Protein AF-A0A316SJ99-F1 (afdb_monomer_lite)

pLDDT: mean 91.25, std 8.74, range [51.91, 98.25]

Secondary structure (DSSP, 8-state):
--HHHHHHHHHHHHHHHHHHHHHHHHHHHHHHHHHHHHHHHHHHHHHTTEEEE-STTS-SEEEE---S---TT-EEEEPPPHHHHHHHHHTTSS-B-SSGGGBPPEEEE----TT--EEEETTEEEETTEEPTT-SPP--

Foldseek 3Di:
DPPVVVVVVVVVVVVVVVVVVVVVVVVVVVVVVVVVVVVCVVCVCVVQQWDQDPDPLDDGDIDHDDPDDDDAFDKDWDADDDVVQCVCPVVVVFDAPDHPPRGGTGIDGHHDDPPWDWDQDQQAIDTNNRHDPPGHDDDD

Radius of gyration: 29.66 Å; chains: 1; bounding box: 78×30×86 Å

Structure (mmCIF, N/CA/C/O backbone):
data_AF-A0A316SJ99-F1
#
_entry.id   AF-A0A316SJ99-F1
#
loop_
_atom_site.group_PDB
_atom_site.id
_atom_site.type_symbol
_atom_site.label_atom_id
_atom_site.label_alt_id
_atom_site.label_comp_id
_atom_site.label_asym_id
_atom_site.label_entity_id
_atom_site.label_seq_id
_atom_site.pdbx_PDB_ins_code
_atom_site.Cartn_x
_atom_site.Cartn_y
_atom_site.Cartn_z
_atom_site.occupancy
_atom_site.B_iso_or_equiv
_atom_site.auth_seq_id
_atom_site.auth_comp_id
_atom_site.auth_asym_id
_atom_site.auth_atom_id
_atom_site.pdbx_PDB_model_num
ATOM 1 N N . MET A 1 1 ? 56.475 1.696 -59.614 1.00 51.91 1 MET A N 1
ATOM 2 C CA . MET A 1 1 ? 55.983 0.745 -58.587 1.00 51.91 1 MET A CA 1
ATOM 3 C C . MET A 1 1 ? 55.518 1.510 -57.341 1.00 51.91 1 MET A C 1
ATOM 5 O O . MET A 1 1 ? 56.339 1.787 -56.487 1.00 51.91 1 MET A O 1
ATOM 9 N N . ASN A 1 2 ? 54.244 1.928 -57.239 1.00 57.53 2 ASN A N 1
ATOM 10 C CA . ASN A 1 2 ? 53.703 2.510 -55.983 1.00 57.53 2 ASN A CA 1
ATOM 11 C C . ASN A 1 2 ? 52.158 2.433 -55.844 1.00 57.53 2 ASN A C 1
ATOM 13 O O . ASN A 1 2 ? 51.560 3.090 -54.996 1.00 57.53 2 ASN A O 1
ATOM 17 N N . SER A 1 3 ? 51.478 1.642 -56.688 1.00 58.84 3 SER A N 1
ATOM 18 C CA . SER A 1 3 ? 50.002 1.601 -56.723 1.00 58.84 3 SER A CA 1
ATOM 19 C C . SER A 1 3 ? 49.401 0.670 -55.649 1.00 58.84 3 SER A C 1
ATOM 21 O O . SER A 1 3 ? 48.382 0.984 -55.034 1.00 58.84 3 SER A O 1
ATOM 23 N N . GLY A 1 4 ? 50.079 -0.440 -55.326 1.00 62.94 4 GLY A N 1
ATOM 24 C CA . GLY A 1 4 ? 49.578 -1.444 -54.372 1.00 62.94 4 GLY A CA 1
ATOM 25 C C . GLY A 1 4 ? 49.541 -0.994 -52.902 1.00 62.94 4 GLY A C 1
ATOM 26 O O . GLY A 1 4 ? 48.657 -1.410 -52.152 1.00 62.94 4 GLY A O 1
ATOM 27 N N . GLY A 1 5 ? 50.453 -0.108 -52.481 1.00 67.25 5 GLY A N 1
ATOM 28 C CA . GLY A 1 5 ? 50.499 0.412 -51.106 1.00 67.25 5 GLY A CA 1
ATOM 29 C C . GLY A 1 5 ? 49.328 1.348 -50.786 1.00 67.25 5 GLY A C 1
ATOM 30 O O . GLY A 1 5 ? 48.710 1.251 -49.723 1.00 67.25 5 GLY A O 1
ATOM 31 N N . ASN A 1 6 ? 48.953 2.195 -51.748 1.00 70.38 6 ASN A N 1
ATOM 32 C CA . ASN A 1 6 ? 47.865 3.164 -51.603 1.00 70.38 6 ASN A CA 1
ATOM 33 C C . ASN A 1 6 ? 46.487 2.470 -51.508 1.00 70.38 6 ASN A C 1
ATOM 35 O O . ASN A 1 6 ? 45.618 2.876 -50.734 1.00 70.38 6 ASN A O 1
ATOM 39 N N . MET A 1 7 ? 46.309 1.354 -52.225 1.00 71.94 7 MET A N 1
ATOM 40 C CA . MET A 1 7 ? 45.088 0.541 -52.172 1.00 71.94 7 MET A CA 1
ATOM 41 C C . MET A 1 7 ? 44.898 -0.154 -50.808 1.00 71.94 7 MET A C 1
ATOM 43 O O . MET A 1 7 ? 43.799 -0.117 -50.249 1.00 71.94 7 MET A O 1
ATOM 47 N N . LYS A 1 8 ? 45.964 -0.706 -50.204 1.00 77.94 8 LYS A N 1
ATOM 48 C CA . LYS A 1 8 ? 45.901 -1.332 -48.864 1.00 77.94 8 LYS A CA 1
ATOM 49 C C . LYS A 1 8 ? 45.552 -0.335 -47.751 1.00 77.94 8 LYS A C 1
ATOM 51 O O . LYS A 1 8 ? 44.727 -0.648 -46.892 1.00 77.94 8 LYS A O 1
ATOM 56 N N . LEU A 1 9 ? 46.119 0.874 -47.782 1.00 76.69 9 LEU A N 1
ATOM 57 C CA . LEU A 1 9 ? 45.819 1.945 -46.818 1.00 76.69 9 LEU A CA 1
ATOM 58 C C . LEU A 1 9 ? 44.353 2.403 -46.887 1.00 76.69 9 LEU A C 1
ATOM 60 O O . LEU A 1 9 ? 43.714 2.581 -45.846 1.00 76.69 9 LEU A O 1
ATOM 64 N N . LYS A 1 10 ? 43.792 2.541 -48.097 1.00 78.19 10 LYS A N 1
ATOM 65 C CA . LYS A 1 10 ? 42.367 2.867 -48.294 1.00 78.19 10 LYS A CA 1
ATOM 66 C C . LYS A 1 10 ? 41.452 1.771 -47.738 1.00 78.19 10 LYS A C 1
ATOM 68 O O . LYS A 1 10 ? 40.516 2.080 -46.998 1.00 78.19 10 LYS A O 1
ATOM 73 N N . HIS A 1 11 ? 41.754 0.499 -48.012 1.00 78.00 11 HIS A N 1
ATOM 74 C CA . HIS A 1 11 ? 40.996 -0.627 -47.457 1.00 78.00 11 HIS A CA 1
ATOM 75 C C . HIS A 1 11 ? 41.066 -0.682 -45.925 1.00 78.00 11 HIS A C 1
ATOM 77 O O . HIS A 1 11 ? 40.024 -0.806 -45.278 1.00 78.00 11 HIS A O 1
ATOM 83 N N . TYR A 1 12 ? 42.252 -0.506 -45.336 1.00 81.00 12 TYR A N 1
ATOM 84 C CA . TYR A 1 12 ? 42.428 -0.478 -43.882 1.00 81.00 12 TYR A CA 1
ATOM 85 C C . TYR A 1 12 ? 41.600 0.632 -43.214 1.00 81.00 12 TYR A C 1
ATOM 87 O O . TYR A 1 12 ? 40.842 0.358 -42.280 1.00 81.00 12 TYR A O 1
ATOM 95 N N . ARG A 1 13 ? 41.659 1.866 -43.741 1.00 80.44 13 ARG A N 1
ATOM 96 C CA . ARG A 1 13 ? 40.856 3.002 -43.247 1.00 80.44 13 ARG A CA 1
ATOM 97 C C . ARG A 1 13 ? 39.351 2.738 -43.367 1.00 80.44 13 ARG A C 1
ATOM 99 O O . ARG A 1 13 ? 38.614 2.993 -42.416 1.00 80.44 13 ARG A O 1
ATOM 106 N N . SER A 1 14 ? 38.896 2.155 -44.480 1.00 81.38 14 SER A N 1
ATOM 107 C CA . SER A 1 14 ? 37.479 1.807 -44.678 1.00 81.38 14 SER A CA 1
ATOM 108 C C . SER A 1 14 ? 36.977 0.762 -43.669 1.00 81.38 14 SER A C 1
ATOM 110 O O . SER A 1 14 ? 35.871 0.887 -43.140 1.00 81.38 14 SER A O 1
ATOM 112 N N . ASN A 1 15 ? 37.806 -0.232 -43.333 1.00 79.94 15 ASN A N 1
ATOM 113 C CA . ASN A 1 15 ? 37.470 -1.271 -42.361 1.00 79.94 15 ASN A CA 1
ATOM 114 C C . ASN A 1 15 ? 37.445 -0.722 -40.930 1.00 79.94 15 ASN A C 1
ATOM 116 O O . ASN A 1 15 ? 36.549 -1.071 -40.160 1.00 79.94 15 ASN A O 1
ATOM 120 N N . GLN A 1 16 ? 38.367 0.182 -40.579 1.00 81.06 16 GLN A N 1
ATOM 121 C CA . GLN A 1 16 ? 38.323 0.880 -39.293 1.00 81.06 16 GLN A CA 1
ATOM 122 C C . GLN A 1 16 ? 37.071 1.752 -39.159 1.00 81.06 16 GLN A C 1
ATOM 124 O O . GLN A 1 16 ? 36.389 1.684 -38.137 1.00 81.06 16 GLN A O 1
ATOM 129 N N . GLN A 1 17 ? 36.706 2.497 -40.206 1.00 84.00 17 GLN A N 1
ATOM 130 C CA . GLN A 1 17 ? 35.498 3.322 -40.210 1.00 84.00 17 GLN A CA 1
ATOM 131 C C . GLN A 1 17 ? 34.220 2.470 -40.114 1.00 84.00 17 GLN A C 1
ATOM 133 O O . GLN A 1 17 ? 33.319 2.809 -39.347 1.00 84.00 17 GLN A O 1
ATOM 138 N N . LYS A 1 18 ? 34.152 1.326 -40.815 1.00 80.19 18 LYS A N 1
ATOM 139 C CA . LYS A 1 18 ? 33.057 0.342 -40.684 1.00 80.19 18 LYS A CA 1
ATOM 140 C C . LYS A 1 18 ? 32.973 -0.233 -39.268 1.00 80.19 18 LYS A C 1
ATOM 142 O O . LYS A 1 18 ? 31.888 -0.264 -38.693 1.00 80.19 18 LYS A O 1
ATOM 147 N N . ARG A 1 19 ? 34.105 -0.636 -38.676 1.00 84.19 19 ARG A N 1
ATOM 148 C CA . ARG A 1 19 ? 34.166 -1.157 -37.299 1.00 84.19 19 ARG A CA 1
ATOM 149 C C . ARG A 1 19 ? 33.729 -0.101 -36.284 1.00 84.19 19 ARG A C 1
ATOM 151 O O . ARG A 1 19 ? 32.996 -0.433 -35.357 1.00 84.19 19 ARG A O 1
ATOM 158 N N . GLN A 1 20 ? 34.120 1.159 -36.479 1.00 87.62 20 GLN A N 1
ATOM 159 C CA . GLN A 1 20 ? 33.701 2.271 -35.629 1.00 87.62 20 GLN A CA 1
ATOM 160 C C . GLN A 1 20 ? 32.198 2.549 -35.763 1.00 87.62 20 GLN A C 1
ATOM 162 O O . GLN A 1 20 ? 31.515 2.601 -34.746 1.00 87.62 20 GLN A O 1
ATOM 167 N N . ARG A 1 21 ? 31.658 2.618 -36.991 1.00 87.06 21 ARG A N 1
ATOM 168 C CA . ARG A 1 21 ? 30.210 2.758 -37.248 1.00 87.06 21 ARG A CA 1
ATOM 169 C C . ARG A 1 21 ? 29.391 1.607 -36.657 1.00 87.06 21 ARG A C 1
ATOM 171 O O . ARG A 1 21 ? 28.317 1.827 -36.113 1.00 87.06 21 ARG A O 1
ATOM 178 N N . HIS A 1 22 ? 29.895 0.376 -36.730 1.00 89.31 22 HIS A N 1
ATOM 179 C CA . HIS A 1 22 ? 29.225 -0.784 -36.141 1.00 89.31 22 HIS A CA 1
ATOM 180 C C . HIS A 1 22 ? 29.226 -0.724 -34.606 1.00 89.31 22 HIS A C 1
ATOM 182 O O . HIS A 1 22 ? 28.219 -1.034 -33.971 1.00 89.31 22 HIS A O 1
ATOM 188 N N . LYS A 1 23 ? 30.340 -0.298 -33.991 1.00 88.44 23 LYS A N 1
ATOM 189 C CA . LYS A 1 23 ? 30.419 -0.077 -32.539 1.00 88.44 23 LYS A CA 1
ATOM 190 C C . LYS A 1 23 ? 29.455 1.020 -32.085 1.00 88.44 23 LYS A C 1
ATOM 192 O O . LYS A 1 23 ? 28.719 0.795 -31.129 1.00 88.44 23 LYS A O 1
ATOM 197 N N . THR A 1 24 ? 29.418 2.160 -32.777 1.00 91.69 24 THR A N 1
ATOM 198 C CA . THR A 1 24 ? 28.503 3.261 -32.439 1.00 91.69 24 THR A CA 1
ATOM 199 C C . THR A 1 24 ? 27.044 2.860 -32.634 1.00 91.69 24 THR A C 1
ATOM 201 O O . THR A 1 24 ? 26.240 3.090 -31.740 1.00 91.69 24 THR A O 1
ATOM 204 N N . ALA A 1 25 ? 26.694 2.172 -33.726 1.00 92.56 25 ALA A N 1
ATOM 205 C CA . ALA A 1 25 ? 25.338 1.664 -33.941 1.00 92.56 25 ALA A CA 1
ATOM 206 C C . ALA A 1 25 ? 24.915 0.645 -32.868 1.00 92.56 25 ALA A C 1
ATOM 208 O O . ALA A 1 25 ? 23.782 0.685 -32.396 1.00 92.56 25 ALA A O 1
ATOM 209 N N . LYS A 1 26 ? 25.821 -0.251 -32.447 1.00 94.12 26 LYS A N 1
ATOM 210 C CA . LYS A 1 26 ? 25.557 -1.192 -31.347 1.00 94.12 26 LYS A CA 1
ATOM 211 C C . LYS A 1 26 ? 25.309 -0.451 -30.031 1.00 94.12 26 LYS A C 1
ATOM 213 O O . LYS A 1 26 ? 24.368 -0.794 -29.326 1.00 94.12 26 LYS A O 1
ATOM 218 N N . LEU A 1 27 ? 26.110 0.570 -29.725 1.00 94.81 27 LEU A N 1
ATOM 219 C CA . LEU A 1 27 ? 25.933 1.391 -28.527 1.00 94.81 27 LEU A CA 1
ATOM 220 C C . LEU A 1 27 ? 24.602 2.156 -28.552 1.00 94.81 27 LEU A C 1
ATOM 222 O O . LEU A 1 27 ? 23.853 2.086 -27.586 1.00 94.81 27 LEU A O 1
ATOM 226 N N . LEU A 1 28 ? 24.271 2.818 -29.665 1.00 96.25 28 LEU A N 1
ATOM 227 C CA . LEU A 1 28 ? 23.000 3.533 -29.830 1.00 96.25 28 LEU A CA 1
ATOM 228 C C . LEU A 1 28 ? 21.797 2.600 -29.664 1.00 96.25 28 LEU A C 1
ATOM 230 O O . LEU A 1 28 ? 20.836 2.961 -28.993 1.00 96.25 28 LEU A O 1
ATOM 234 N N . LYS A 1 29 ? 21.872 1.376 -30.202 1.00 96.25 29 LYS A N 1
ATOM 235 C CA . LYS A 1 29 ? 20.839 0.354 -29.987 1.00 96.25 29 LYS A CA 1
ATOM 236 C C . LYS A 1 29 ? 20.691 -0.005 -28.509 1.00 96.25 29 LYS A C 1
ATOM 238 O O . LYS A 1 29 ? 19.574 -0.010 -28.005 1.00 96.25 29 LYS A O 1
ATOM 243 N N . LEU A 1 30 ? 21.792 -0.258 -27.800 1.00 96.88 30 LEU A N 1
ATOM 244 C CA . LEU A 1 30 ? 21.747 -0.572 -26.367 1.00 96.88 30 LEU A CA 1
ATOM 245 C C . LEU A 1 30 ? 21.150 0.576 -25.543 1.00 96.88 30 LEU A C 1
ATOM 247 O O . LEU A 1 30 ? 20.306 0.325 -24.688 1.00 96.88 30 LEU A O 1
ATOM 251 N N . LEU A 1 31 ? 21.524 1.822 -25.846 1.00 97.25 31 LEU A N 1
ATOM 252 C CA . LEU A 1 31 ? 20.951 3.006 -25.203 1.00 97.25 31 LEU A CA 1
ATOM 253 C C . LEU A 1 31 ? 19.456 3.154 -25.510 1.00 97.25 31 LEU A C 1
ATOM 255 O O . LEU A 1 31 ? 18.669 3.425 -24.612 1.00 97.25 31 LEU A O 1
ATOM 259 N N . SER A 1 32 ? 19.033 2.920 -26.755 1.00 96.50 32 SER A N 1
ATOM 260 C CA . SER A 1 32 ? 17.608 2.975 -27.101 1.00 96.50 32 SER A CA 1
ATOM 261 C C . SER A 1 32 ? 16.786 1.911 -26.363 1.00 96.50 32 SER A C 1
ATOM 263 O O . SER A 1 32 ? 15.688 2.201 -25.896 1.00 96.50 32 SER A O 1
ATOM 265 N N . ILE A 1 33 ? 17.338 0.705 -26.183 1.00 97.19 33 ILE A N 1
ATOM 266 C CA . ILE A 1 33 ? 16.686 -0.380 -25.439 1.00 97.19 33 ILE A CA 1
ATOM 267 C C . ILE A 1 33 ? 16.595 -0.039 -23.949 1.00 97.19 33 ILE A C 1
ATOM 269 O O . ILE A 1 33 ? 15.552 -0.273 -23.341 1.00 97.19 33 ILE A O 1
ATOM 273 N N . SER A 1 34 ? 17.651 0.522 -23.349 1.00 96.81 34 SER A N 1
ATOM 274 C CA . SER A 1 34 ? 17.620 0.882 -21.927 1.00 96.81 34 SER A CA 1
ATOM 275 C C . SER A 1 34 ? 16.608 1.992 -21.648 1.00 96.81 34 SER A C 1
ATOM 277 O O . SER A 1 34 ? 15.827 1.872 -20.707 1.00 96.81 34 SER A O 1
ATOM 279 N N . VAL A 1 35 ? 16.559 3.022 -22.498 1.00 96.75 35 VAL A N 1
ATOM 280 C CA . VAL A 1 35 ? 15.573 4.106 -22.397 1.00 96.75 35 VAL A CA 1
ATOM 281 C C . VAL A 1 35 ? 14.153 3.560 -22.534 1.00 96.75 35 VAL A C 1
ATOM 283 O O . VAL A 1 35 ? 13.298 3.880 -21.709 1.00 96.75 35 VAL A O 1
ATOM 286 N N . LEU A 1 36 ? 13.909 2.689 -23.520 1.00 96.50 36 LEU A N 1
ATOM 287 C CA . LEU A 1 36 ? 12.601 2.061 -23.703 1.00 96.50 36 LEU A CA 1
ATOM 288 C C . LEU A 1 36 ? 12.202 1.213 -22.486 1.00 96.50 36 LEU A C 1
ATOM 290 O O . LEU A 1 36 ? 11.065 1.293 -22.035 1.00 96.50 36 LEU A O 1
ATOM 294 N N . SER A 1 37 ? 13.136 0.444 -21.923 1.00 96.06 37 SER A N 1
ATOM 295 C CA . SER A 1 37 ? 12.896 -0.377 -20.732 1.00 96.06 37 SER A CA 1
ATOM 296 C C . SER A 1 37 ? 12.506 0.469 -19.516 1.00 96.06 37 SER A C 1
ATOM 298 O O . SER A 1 37 ? 11.506 0.181 -18.862 1.00 96.06 37 SER A O 1
ATOM 300 N N . ILE A 1 38 ? 13.240 1.556 -19.252 1.00 95.88 38 ILE A N 1
ATOM 301 C CA . ILE A 1 38 ? 12.938 2.480 -18.149 1.00 95.88 38 ILE A CA 1
ATOM 302 C C . ILE A 1 38 ? 11.550 3.097 -18.337 1.00 95.88 38 ILE A C 1
ATOM 304 O O . ILE A 1 38 ? 10.763 3.125 -17.397 1.00 95.88 38 ILE A O 1
ATOM 308 N N . TYR A 1 39 ? 11.232 3.548 -19.552 1.00 95.56 39 TYR A N 1
ATOM 309 C CA . TYR A 1 39 ? 9.932 4.134 -19.874 1.00 95.56 39 TYR A CA 1
ATOM 310 C C . TYR A 1 39 ? 8.774 3.147 -19.665 1.00 95.56 39 TYR A C 1
ATOM 312 O O . TYR A 1 39 ? 7.752 3.491 -19.074 1.00 95.56 39 TYR A O 1
ATOM 320 N N . VAL A 1 40 ? 8.943 1.895 -20.099 1.00 94.75 40 VAL A N 1
ATOM 321 C CA . VAL A 1 40 ? 7.951 0.839 -19.862 1.00 94.75 40 VAL A CA 1
ATOM 322 C C . VAL A 1 40 ? 7.804 0.574 -18.365 1.00 94.75 40 VAL A C 1
ATOM 324 O O . VAL A 1 40 ? 6.682 0.519 -17.870 1.00 94.75 40 VAL A O 1
ATOM 327 N N . PHE A 1 41 ? 8.905 0.462 -17.621 1.00 91.75 41 PHE A N 1
ATOM 328 C CA . PHE A 1 41 ? 8.864 0.169 -16.188 1.00 91.75 41 PHE A CA 1
ATOM 329 C C . PHE A 1 41 ? 8.187 1.278 -15.366 1.00 91.75 41 PHE A C 1
ATOM 331 O O . PHE A 1 41 ? 7.514 0.980 -14.382 1.00 91.75 41 PHE A O 1
ATOM 338 N N . THR A 1 42 ? 8.316 2.545 -15.771 1.00 90.38 42 THR A N 1
ATOM 339 C CA . THR A 1 42 ? 7.671 3.672 -15.077 1.00 90.38 42 THR A CA 1
ATOM 340 C C . THR A 1 42 ? 6.200 3.848 -15.451 1.00 90.38 42 THR A C 1
ATOM 342 O O . THR A 1 42 ? 5.395 4.190 -14.586 1.00 90.38 42 THR A O 1
ATOM 345 N N . LEU A 1 43 ? 5.813 3.602 -16.707 1.00 93.50 43 LEU A N 1
ATOM 346 C CA . LEU A 1 43 ? 4.435 3.828 -17.158 1.00 93.50 43 LEU A CA 1
ATOM 347 C C . LEU A 1 43 ? 3.508 2.632 -16.989 1.00 93.50 43 LEU A C 1
ATOM 349 O O . LEU A 1 43 ? 2.330 2.818 -16.678 1.00 93.50 43 LEU A O 1
ATOM 353 N N . LEU A 1 44 ? 4.013 1.416 -17.190 1.00 94.88 44 LEU A N 1
ATOM 354 C CA . LEU A 1 44 ? 3.201 0.203 -17.157 1.00 94.88 44 LEU A CA 1
ATOM 355 C C . LEU A 1 44 ? 2.397 0.063 -15.851 1.00 94.88 44 LEU A C 1
ATOM 357 O O . LEU A 1 44 ? 1.204 -0.237 -15.946 1.00 94.88 44 LEU A O 1
ATOM 361 N N . PRO A 1 45 ? 2.957 0.332 -14.649 1.00 93.88 45 PRO A N 1
ATOM 362 C CA . PRO A 1 45 ? 2.182 0.259 -13.416 1.00 93.88 45 PRO A CA 1
ATOM 363 C C . PRO A 1 45 ? 1.011 1.241 -13.393 1.00 93.88 45 PRO A C 1
ATOM 365 O O . PRO A 1 45 ? -0.088 0.877 -12.990 1.00 93.88 45 PRO A O 1
ATOM 368 N N . SER A 1 46 ? 1.211 2.464 -13.881 1.00 90.62 46 SER A N 1
ATOM 369 C CA . SER A 1 46 ? 0.156 3.476 -13.939 1.00 90.62 46 SER A CA 1
ATOM 370 C C . SER A 1 46 ? -0.971 3.059 -14.885 1.00 90.62 46 SER A C 1
ATOM 372 O O . SER A 1 46 ? -2.128 3.061 -14.475 1.00 90.62 46 SER A O 1
ATOM 374 N N . VAL A 1 47 ? -0.646 2.622 -16.11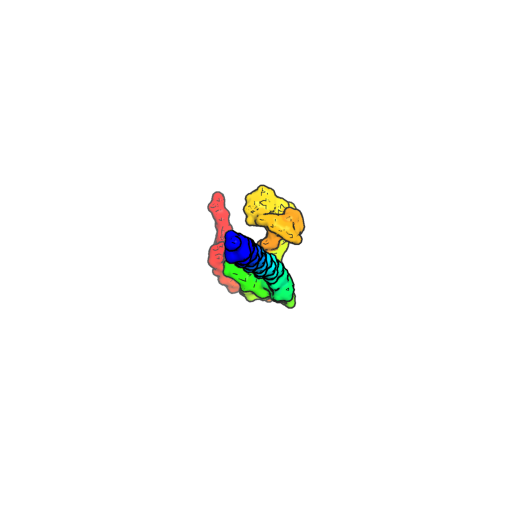0 1.00 94.94 47 VAL A N 1
ATOM 375 C CA . VAL A 1 47 ? -1.647 2.205 -17.115 1.00 94.94 47 VAL A CA 1
ATOM 376 C C . VAL A 1 47 ? -2.411 0.956 -16.675 1.00 94.94 47 VAL A C 1
ATOM 378 O O . VAL A 1 47 ? -3.617 0.848 -16.879 1.00 94.94 47 VAL A O 1
ATOM 381 N N . LEU A 1 48 ? -1.725 0.009 -16.036 1.00 95.56 48 LEU A N 1
ATOM 382 C CA . LEU A 1 48 ? -2.336 -1.224 -15.551 1.00 95.56 48 LEU A CA 1
ATOM 383 C C . LEU A 1 48 ? -2.938 -1.091 -14.148 1.00 95.56 48 LEU A C 1
ATOM 385 O O . LEU A 1 48 ? -3.378 -2.100 -13.596 1.00 95.56 48 LEU A O 1
ATOM 389 N N . ASN A 1 49 ? -2.996 0.105 -13.557 1.00 95.50 49 ASN A N 1
ATOM 390 C CA . ASN A 1 49 ? -3.454 0.315 -12.181 1.00 95.50 49 ASN A CA 1
ATOM 391 C C . ASN A 1 49 ? -2.746 -0.599 -11.163 1.00 95.50 49 ASN A C 1
ATOM 393 O O . ASN A 1 49 ? -3.364 -1.096 -10.226 1.00 95.50 49 ASN A O 1
ATOM 397 N N . LEU A 1 50 ? -1.451 -0.837 -11.338 1.00 96.12 50 LEU A N 1
ATOM 398 C CA . LEU A 1 50 ? -0.635 -1.610 -10.413 1.00 96.12 50 LEU A CA 1
ATOM 399 C C . LEU A 1 50 ? -0.035 -0.713 -9.327 1.00 96.12 50 LEU A C 1
ATOM 401 O O . LEU A 1 50 ? 0.265 0.459 -9.552 1.00 96.12 50 LEU A O 1
ATOM 405 N N . TRP A 1 51 ? 0.161 -1.291 -8.149 1.00 94.44 51 TRP A N 1
ATOM 406 C CA . TRP A 1 51 ? 0.894 -0.709 -7.036 1.00 94.44 51 TRP A CA 1
ATOM 407 C C . TRP A 1 51 ? 2.039 -1.639 -6.649 1.00 94.44 51 TRP A C 1
ATOM 409 O O . TRP A 1 51 ? 1.812 -2.805 -6.328 1.00 94.44 51 TRP A O 1
ATOM 419 N N . ILE A 1 52 ? 3.268 -1.134 -6.675 1.00 94.38 52 ILE A N 1
ATOM 420 C CA . ILE A 1 52 ? 4.448 -1.895 -6.263 1.00 94.38 52 ILE A CA 1
ATOM 421 C C . ILE A 1 52 ? 4.745 -1.515 -4.816 1.00 94.38 52 ILE A C 1
ATOM 423 O O . ILE A 1 52 ? 5.195 -0.402 -4.546 1.00 94.38 52 ILE A O 1
ATOM 427 N N . ASN A 1 53 ? 4.484 -2.425 -3.878 1.00 94.81 53 ASN A N 1
ATOM 428 C CA . ASN A 1 53 ? 4.799 -2.183 -2.478 1.00 94.81 53 ASN A CA 1
ATOM 429 C C . ASN A 1 53 ? 6.225 -2.646 -2.157 1.00 94.81 53 ASN A C 1
ATOM 431 O O . ASN A 1 53 ? 6.540 -3.836 -2.209 1.00 94.81 53 ASN A O 1
ATOM 435 N N . ILE A 1 54 ? 7.053 -1.679 -1.767 1.00 93.19 54 ILE A N 1
ATOM 436 C CA . ILE A 1 54 ? 8.432 -1.866 -1.296 1.00 93.19 54 ILE A CA 1
ATOM 437 C C . ILE A 1 54 ? 8.611 -1.449 0.173 1.00 93.19 54 ILE A C 1
ATOM 439 O O . ILE A 1 54 ? 9.734 -1.316 0.650 1.00 93.19 54 ILE A O 1
ATOM 443 N N . SER A 1 55 ? 7.512 -1.221 0.897 1.00 91.06 55 SER A N 1
ATOM 444 C CA . SER A 1 55 ? 7.517 -0.901 2.329 1.00 91.06 55 SER A CA 1
ATOM 445 C C . SER A 1 55 ? 7.061 -2.103 3.156 1.00 91.06 55 SER A C 1
ATOM 447 O O . SER A 1 55 ? 6.295 -2.931 2.669 1.00 91.06 55 SER A O 1
ATOM 449 N N . SER A 1 56 ? 7.443 -2.173 4.430 1.00 90.62 56 SER A N 1
ATOM 450 C CA . SER A 1 56 ? 6.994 -3.228 5.352 1.00 90.62 56 SER A CA 1
ATOM 451 C C . SER A 1 56 ? 5.577 -3.009 5.917 1.00 90.62 56 SER A C 1
ATOM 453 O O . SER A 1 56 ? 5.161 -3.721 6.829 1.00 90.62 56 SER A O 1
ATOM 455 N N . SER A 1 57 ? 4.819 -2.028 5.407 1.00 90.69 57 SER A N 1
ATOM 456 C CA . SER A 1 57 ? 3.469 -1.704 5.907 1.00 90.69 57 SER A CA 1
ATOM 457 C C . SER A 1 57 ? 2.402 -2.743 5.526 1.00 90.69 57 SER A C 1
ATOM 459 O O . SER A 1 57 ? 1.463 -2.979 6.288 1.00 90.69 57 SER A O 1
ATOM 461 N N . ILE A 1 58 ? 2.587 -3.397 4.378 1.00 95.62 58 ILE A N 1
ATOM 462 C CA . ILE A 1 58 ? 1.862 -4.574 3.873 1.00 95.62 58 ILE A CA 1
ATOM 463 C C . ILE A 1 58 ? 2.897 -5.520 3.230 1.00 95.62 58 ILE A C 1
ATOM 465 O O . ILE A 1 58 ? 4.057 -5.119 3.098 1.00 95.62 58 ILE A O 1
ATOM 469 N N . PRO A 1 59 ? 2.552 -6.765 2.846 1.00 96.44 59 PRO A N 1
ATOM 470 C CA . PRO A 1 59 ? 3.517 -7.660 2.209 1.00 96.44 59 PRO A CA 1
ATOM 471 C C . PRO A 1 59 ? 4.192 -7.043 0.971 1.00 96.44 59 PRO A C 1
ATOM 473 O O . PRO A 1 59 ? 3.611 -6.235 0.245 1.00 96.44 59 PRO A O 1
ATOM 476 N N . TYR A 1 60 ? 5.448 -7.406 0.730 1.00 97.19 60 TYR A N 1
ATOM 477 C CA . TYR A 1 60 ? 6.157 -6.995 -0.482 1.00 97.19 60 TYR A CA 1
ATOM 478 C C . TYR A 1 60 ? 5.510 -7.633 -1.712 1.00 97.19 60 TYR A C 1
ATOM 480 O O . TYR A 1 60 ? 5.218 -8.829 -1.703 1.00 97.19 60 TYR A O 1
ATOM 488 N N . GLY A 1 61 ? 5.310 -6.860 -2.780 1.00 96.38 61 GLY A N 1
ATOM 489 C CA . GLY A 1 61 ? 4.739 -7.408 -4.009 1.00 96.38 61 GLY A CA 1
ATOM 490 C C . GLY A 1 61 ? 4.129 -6.384 -4.956 1.00 96.38 61 GLY A C 1
ATOM 491 O O . GLY A 1 61 ? 4.201 -5.171 -4.7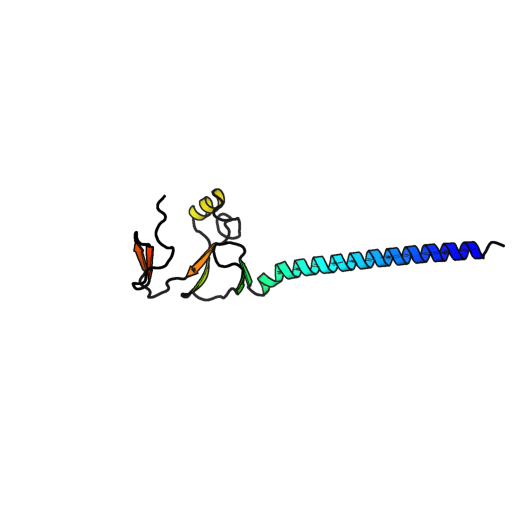44 1.00 96.38 61 GLY A O 1
ATOM 492 N N . VAL A 1 62 ? 3.519 -6.910 -6.019 1.00 96.56 62 VAL A N 1
ATOM 493 C CA . VAL A 1 62 ? 2.768 -6.145 -7.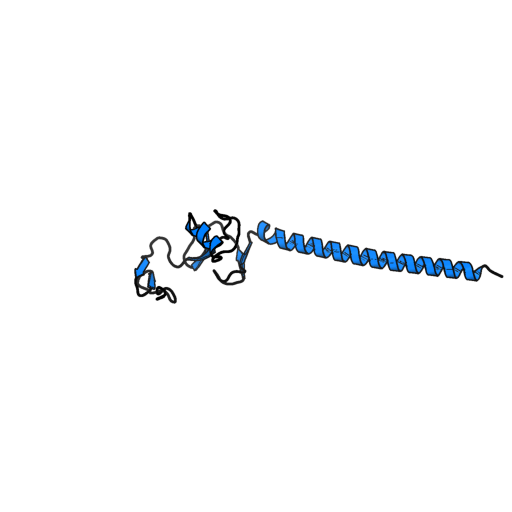018 1.00 96.56 62 VAL A CA 1
ATOM 494 C C . VAL A 1 62 ? 1.280 -6.378 -6.793 1.00 96.56 62 VAL A C 1
ATOM 496 O O . VAL A 1 62 ? 0.803 -7.509 -6.832 1.00 96.56 62 VAL A O 1
ATOM 499 N N . TYR A 1 63 ? 0.550 -5.295 -6.574 1.00 96.50 63 TYR A N 1
ATOM 500 C CA . TYR A 1 63 ? -0.875 -5.286 -6.284 1.00 96.50 63 TYR A CA 1
ATOM 501 C C . TYR A 1 63 ? -1.643 -4.683 -7.452 1.00 96.50 63 TYR A C 1
ATOM 503 O O . TYR A 1 63 ? -1.173 -3.741 -8.086 1.00 96.50 63 TYR A O 1
ATOM 511 N N . LYS A 1 64 ? -2.856 -5.174 -7.707 1.00 96.44 64 LYS A N 1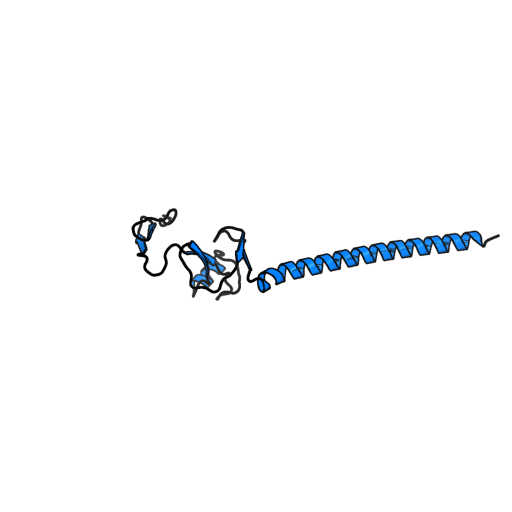
ATOM 512 C CA . LYS A 1 64 ? -3.810 -4.519 -8.605 1.00 96.44 64 LYS A CA 1
ATOM 513 C C . LYS A 1 64 ? -4.696 -3.591 -7.782 1.00 96.44 64 LYS A C 1
ATOM 515 O O . LYS A 1 64 ? -5.387 -4.048 -6.876 1.00 96.44 64 LYS A O 1
ATOM 520 N N . ARG A 1 65 ? -4.700 -2.300 -8.108 1.00 95.75 65 ARG A N 1
ATOM 521 C CA . ARG A 1 65 ? -5.674 -1.352 -7.565 1.00 95.75 65 ARG A CA 1
ATOM 522 C C . ARG A 1 65 ? -7.025 -1.605 -8.219 1.00 95.75 65 ARG A C 1
ATOM 524 O O . ARG A 1 65 ? -7.119 -1.752 -9.440 1.00 95.75 65 ARG A O 1
ATOM 531 N N . VAL A 1 66 ? -8.045 -1.663 -7.381 1.00 95.25 66 VAL A N 1
ATOM 532 C CA . VAL A 1 66 ? -9.438 -1.875 -7.757 1.00 95.25 66 VAL A CA 1
ATOM 533 C C . VAL A 1 66 ? -10.266 -0.757 -7.147 1.00 95.25 66 VAL A C 1
ATOM 535 O O . VAL A 1 66 ? -9.997 -0.339 -6.022 1.00 95.25 66 VAL A O 1
ATOM 538 N N . ASP A 1 67 ? -11.244 -0.268 -7.897 1.00 93.75 67 ASP A N 1
ATOM 539 C CA . ASP A 1 67 ? -12.187 0.731 -7.410 1.00 93.75 67 ASP A CA 1
ATOM 540 C C . ASP A 1 67 ? -13.399 0.010 -6.816 1.00 93.75 67 ASP A C 1
ATOM 542 O O . ASP A 1 67 ? -14.330 -0.383 -7.519 1.00 93.75 67 ASP A O 1
ATOM 546 N N . LYS A 1 68 ? -13.308 -0.297 -5.522 1.00 93.88 68 LYS A N 1
ATOM 547 C CA . LYS A 1 68 ? -14.384 -0.917 -4.747 1.00 93.88 68 LYS A CA 1
ATOM 548 C C . LYS A 1 68 ? -14.334 -0.422 -3.309 1.00 93.88 68 LYS A C 1
ATOM 550 O O . LYS A 1 68 ? -13.279 -0.025 -2.814 1.00 93.88 68 LYS A O 1
ATOM 555 N N . TYR A 1 69 ? -15.461 -0.535 -2.613 1.00 93.56 69 TYR A N 1
ATOM 556 C CA . TYR A 1 69 ? -15.485 -0.306 -1.175 1.00 93.56 69 TYR A CA 1
ATOM 557 C C . TYR A 1 69 ? -14.646 -1.379 -0.450 1.00 93.56 69 TYR A C 1
ATOM 559 O O . TYR A 1 69 ? -14.856 -2.569 -0.723 1.00 93.56 69 TYR A O 1
ATOM 567 N N . PRO A 1 70 ? -13.729 -1.003 0.464 1.00 94.56 70 PRO A N 1
ATOM 568 C CA . PRO A 1 70 ? -12.878 -1.959 1.166 1.00 94.56 70 PRO A CA 1
ATOM 569 C C . PRO A 1 70 ? -13.673 -3.033 1.915 1.00 94.56 70 PRO A C 1
ATOM 571 O O . PRO A 1 70 ? -14.605 -2.732 2.657 1.00 94.56 70 PRO A O 1
ATOM 574 N N . GLN A 1 71 ? -13.286 -4.291 1.732 1.00 94.75 71 GLN A N 1
ATOM 575 C CA . GLN A 1 71 ? -13.848 -5.457 2.408 1.00 94.75 71 GLN A CA 1
ATOM 576 C C . GLN A 1 71 ? -12.820 -6.075 3.357 1.00 94.75 71 GLN A C 1
ATOM 578 O O . GLN A 1 71 ? -11.624 -5.791 3.281 1.00 94.75 71 GLN A O 1
ATOM 583 N N . LYS A 1 72 ? -13.282 -6.956 4.250 1.00 95.31 72 LYS A N 1
ATOM 584 C CA . LYS A 1 72 ? -12.398 -7.762 5.101 1.00 95.31 72 LYS A CA 1
ATOM 585 C C . LYS A 1 72 ? -11.360 -8.495 4.245 1.00 95.31 72 LYS A C 1
ATOM 587 O O . LYS A 1 72 ? -11.663 -8.951 3.148 1.00 95.31 72 LYS A O 1
ATOM 592 N N . ASP A 1 73 ? -10.140 -8.565 4.764 1.00 94.12 73 ASP A N 1
ATOM 593 C CA . ASP A 1 73 ? -8.950 -9.124 4.122 1.00 94.12 73 ASP A CA 1
ATOM 594 C C . ASP A 1 73 ? -8.361 -8.342 2.939 1.00 94.12 73 ASP A C 1
ATOM 596 O O . ASP A 1 73 ? -7.254 -8.676 2.506 1.00 94.12 73 ASP A O 1
ATOM 600 N N . ASP A 1 74 ? -8.995 -7.256 2.485 1.00 96.69 74 ASP A N 1
ATOM 601 C CA . ASP A 1 74 ? -8.374 -6.361 1.512 1.00 96.69 74 ASP A CA 1
ATOM 602 C C . ASP A 1 74 ? -7.133 -5.670 2.099 1.00 96.69 74 ASP A C 1
ATOM 604 O O . ASP A 1 74 ? -7.054 -5.348 3.290 1.00 96.69 74 ASP A O 1
ATOM 608 N N . TYR A 1 75 ? -6.170 -5.378 1.226 1.00 97.62 75 TYR A N 1
ATOM 609 C CA . TYR A 1 75 ? -5.120 -4.406 1.503 1.00 97.62 75 TYR A CA 1
ATOM 610 C C . TYR A 1 75 ? -5.530 -3.055 0.933 1.00 97.62 75 TYR A C 1
ATOM 612 O O . TYR A 1 75 ? -5.854 -2.946 -0.250 1.00 97.62 75 TYR A O 1
ATOM 620 N N . ILE A 1 76 ? -5.477 -2.026 1.770 1.00 96.88 76 ILE A N 1
ATOM 621 C CA . ILE A 1 76 ? -5.791 -0.652 1.390 1.00 96.88 76 ILE A CA 1
ATOM 622 C C . ILE A 1 76 ? -4.557 0.230 1.491 1.00 96.88 76 ILE A C 1
ATOM 624 O O . ILE A 1 76 ? -3.650 -0.035 2.281 1.00 96.88 76 ILE A O 1
ATOM 628 N N . LEU A 1 77 ? -4.572 1.307 0.713 1.00 95.19 77 LEU A N 1
ATOM 629 C CA . LEU A 1 77 ? -3.673 2.442 0.853 1.00 95.19 77 LEU A CA 1
ATOM 630 C C . LEU A 1 77 ? -4.510 3.644 1.255 1.00 95.19 77 LEU A C 1
ATOM 632 O O . LEU A 1 77 ? -5.538 3.906 0.632 1.00 95.19 77 LEU A O 1
ATOM 636 N N . PHE A 1 78 ? -4.066 4.379 2.265 1.00 93.56 78 PHE A N 1
ATOM 637 C CA . PHE A 1 78 ? -4.708 5.628 2.653 1.00 93.56 78 PHE A CA 1
ATOM 638 C C . PHE A 1 78 ? -3.672 6.669 3.066 1.00 93.56 78 PHE A C 1
ATOM 640 O O . PHE A 1 78 ? -2.535 6.345 3.424 1.00 93.56 78 PHE A O 1
ATOM 647 N N . CYS A 1 79 ? -4.074 7.932 2.974 1.00 94.12 79 CYS A N 1
ATOM 648 C CA . CYS A 1 79 ? -3.279 9.057 3.431 1.00 94.12 79 CYS A CA 1
ATOM 649 C C . CYS A 1 79 ? -3.532 9.302 4.916 1.00 94.12 79 CYS A C 1
ATOM 651 O O . CYS A 1 79 ? -4.678 9.280 5.360 1.00 94.12 79 CYS A O 1
ATOM 653 N N . LEU A 1 80 ? -2.469 9.565 5.675 1.00 93.25 80 LEU A N 1
ATOM 654 C CA . LEU A 1 80 ? -2.625 10.131 7.010 1.00 93.25 80 LEU A CA 1
ATOM 655 C C . LEU A 1 80 ? -3.194 11.548 6.890 1.00 93.25 80 LEU A C 1
ATOM 657 O O . LEU A 1 80 ? -2.853 12.291 5.968 1.00 93.25 80 LEU A O 1
ATOM 661 N N . GLU A 1 81 ? -4.048 11.918 7.837 1.00 90.00 81 GLU A N 1
ATOM 662 C CA . GLU A 1 81 ? -4.673 13.237 7.888 1.00 90.00 81 GLU A CA 1
ATOM 663 C C . GLU A 1 81 ? -3.999 14.133 8.935 1.00 90.00 81 GLU A C 1
ATOM 665 O O . GLU A 1 81 ? -3.406 13.656 9.909 1.00 90.00 81 GLU A O 1
ATOM 670 N N . ASN A 1 82 ? -4.158 15.448 8.761 1.00 87.75 82 ASN A N 1
ATOM 671 C CA . ASN A 1 82 ? -3.819 16.478 9.748 1.00 87.75 82 ASN A CA 1
ATOM 672 C C . ASN A 1 82 ? -2.343 16.454 10.207 1.00 87.75 82 ASN A C 1
ATOM 674 O O . ASN A 1 82 ? -1.451 15.968 9.510 1.00 87.75 82 ASN A O 1
ATOM 678 N N . GLU A 1 83 ? -2.080 16.989 11.403 1.00 88.38 83 GLU A N 1
ATOM 679 C CA . GLU A 1 83 ? -0.743 17.072 12.008 1.00 88.38 83 GLU A CA 1
ATOM 680 C C . GLU A 1 83 ? -0.053 15.705 12.160 1.00 88.38 83 GLU A C 1
ATOM 682 O O . GLU A 1 83 ? 1.174 15.639 12.191 1.00 88.38 83 GLU A O 1
ATOM 687 N N . LEU A 1 84 ? -0.801 14.593 12.191 1.00 89.81 84 LEU A N 1
ATOM 688 C CA . LEU A 1 84 ? -0.210 13.251 12.242 1.00 89.81 84 LEU A CA 1
ATOM 689 C C . LEU A 1 84 ? 0.610 12.945 10.986 1.00 89.81 84 LEU A C 1
ATOM 691 O O . LEU A 1 84 ? 1.690 12.364 11.093 1.00 89.81 84 LEU A O 1
ATOM 695 N N . ALA A 1 85 ? 0.135 13.365 9.809 1.00 91.62 85 ALA A N 1
ATOM 696 C CA . ALA A 1 85 ? 0.880 13.213 8.564 1.00 91.62 85 ALA A CA 1
ATOM 697 C C . ALA A 1 85 ? 2.196 13.999 8.617 1.00 91.62 85 ALA A C 1
ATOM 699 O O . ALA A 1 85 ? 3.259 13.457 8.313 1.00 91.62 85 ALA A O 1
ATOM 700 N N . LYS A 1 86 ? 2.151 15.244 9.099 1.00 90.81 86 LYS A N 1
ATOM 701 C CA . LYS A 1 86 ? 3.339 16.088 9.263 1.00 90.81 86 LYS A CA 1
ATOM 702 C C . LYS A 1 86 ? 4.351 15.470 10.230 1.00 90.81 86 LYS A C 1
ATOM 704 O O . LYS A 1 86 ? 5.501 15.256 9.848 1.00 90.81 86 LYS A O 1
ATOM 709 N N . VAL A 1 87 ? 3.913 15.083 11.431 1.00 93.69 87 VAL A N 1
ATOM 710 C CA . VAL A 1 87 ? 4.769 14.419 12.430 1.00 93.69 87 VAL A CA 1
ATOM 711 C C . VAL A 1 87 ? 5.366 13.125 11.875 1.00 93.69 87 VAL A C 1
ATOM 713 O O . VAL A 1 87 ? 6.533 12.827 12.132 1.00 93.69 87 VAL A O 1
ATOM 716 N N . SER A 1 88 ? 4.597 12.355 11.097 1.00 92.56 88 SER A N 1
ATOM 717 C CA . SER A 1 88 ? 5.079 11.101 10.511 1.00 92.56 88 SER A CA 1
ATOM 718 C C . SER A 1 88 ? 6.226 11.308 9.519 1.00 92.56 88 SER A C 1
ATOM 720 O O . SER A 1 88 ? 7.171 10.518 9.517 1.00 92.56 88 SER A O 1
ATOM 722 N N . VAL A 1 89 ? 6.205 12.394 8.742 1.00 93.12 89 VAL A N 1
ATOM 723 C CA . VAL A 1 89 ? 7.293 12.754 7.822 1.00 93.12 89 VAL A CA 1
ATOM 724 C C . VAL A 1 89 ? 8.482 13.335 8.588 1.00 93.12 89 VAL A C 1
ATOM 726 O O . VAL A 1 89 ? 9.608 12.878 8.396 1.00 93.12 89 VAL A O 1
ATOM 729 N N . GLU A 1 90 ? 8.250 14.285 9.503 1.00 93.88 90 GLU A N 1
ATOM 730 C CA . GLU A 1 90 ? 9.303 14.924 10.314 1.00 93.88 90 GLU A CA 1
ATOM 731 C C . GLU A 1 90 ? 10.115 13.902 11.119 1.00 93.88 90 GLU A C 1
ATOM 733 O O . GLU A 1 90 ? 11.342 13.980 11.192 1.00 93.88 90 GLU A O 1
ATOM 738 N N . ARG A 1 91 ? 9.433 12.896 11.679 1.00 94.12 91 ARG A N 1
ATOM 739 C CA . ARG A 1 91 ? 10.054 11.799 12.435 1.00 94.12 91 ARG A CA 1
ATOM 740 C C . ARG A 1 91 ? 10.474 10.612 11.568 1.00 94.12 91 ARG A C 1
ATOM 742 O O . ARG A 1 91 ? 10.972 9.627 12.106 1.00 94.12 91 ARG A O 1
ATOM 749 N N . ARG A 1 92 ? 10.301 10.693 10.243 1.00 92.19 92 ARG A N 1
ATOM 750 C CA . ARG A 1 92 ? 10.636 9.638 9.267 1.00 92.19 92 ARG A CA 1
ATOM 751 C C . ARG A 1 92 ? 9.942 8.296 9.529 1.00 92.19 92 ARG A C 1
ATOM 753 O O . ARG A 1 92 ? 10.465 7.244 9.173 1.00 92.19 92 ARG A O 1
ATOM 760 N N . TYR A 1 93 ? 8.756 8.324 10.132 1.00 90.94 93 TYR A N 1
ATOM 761 C CA . TYR A 1 93 ? 7.876 7.156 10.213 1.00 90.94 93 TYR A CA 1
ATOM 762 C C . TYR A 1 93 ? 7.301 6.799 8.838 1.00 90.94 93 TYR A C 1
ATOM 764 O O . TYR A 1 93 ? 7.071 5.626 8.549 1.00 90.94 93 TYR A O 1
ATOM 772 N N . THR A 1 94 ? 7.105 7.800 7.979 1.00 91.19 94 THR A N 1
ATOM 773 C CA . THR A 1 94 ? 6.737 7.632 6.569 1.00 91.19 94 THR A CA 1
ATOM 774 C C . THR A 1 94 ? 7.726 8.364 5.671 1.00 91.19 94 THR A C 1
ATOM 776 O O . THR A 1 94 ? 8.320 9.367 6.069 1.00 91.19 94 THR A O 1
ATOM 779 N N . THR A 1 95 ? 7.880 7.892 4.434 1.00 89.94 95 THR A N 1
ATOM 780 C CA . THR A 1 95 ? 8.627 8.619 3.398 1.00 89.94 95 THR A CA 1
ATOM 781 C C . THR A 1 95 ? 7.791 9.765 2.833 1.00 89.94 95 THR A C 1
ATOM 783 O O . THR A 1 95 ? 6.631 9.948 3.214 1.00 89.94 95 THR A O 1
ATOM 786 N N . THR A 1 96 ? 8.363 10.521 1.896 1.00 90.88 96 THR A N 1
ATOM 787 C CA . THR A 1 96 ? 7.604 11.512 1.136 1.00 90.88 96 THR A CA 1
ATOM 788 C C . THR A 1 96 ? 6.772 10.870 0.022 1.00 90.88 96 THR A C 1
ATOM 790 O O . THR A 1 96 ? 7.107 9.788 -0.470 1.00 90.88 96 THR A O 1
ATOM 793 N N . GLY A 1 97 ? 5.677 11.519 -0.372 1.00 91.38 97 GLY A N 1
ATOM 794 C CA . GLY A 1 97 ? 4.785 11.058 -1.433 1.00 91.38 97 GLY A CA 1
ATOM 795 C C . GLY A 1 97 ? 3.640 12.028 -1.727 1.00 91.38 97 GLY A C 1
ATOM 796 O O . GLY A 1 97 ? 3.709 13.211 -1.401 1.00 91.38 97 GLY A O 1
ATOM 797 N N . ASN A 1 98 ? 2.591 11.514 -2.372 1.00 91.75 98 ASN A N 1
ATOM 798 C CA . ASN A 1 98 ? 1.511 12.325 -2.950 1.00 91.75 98 ASN A CA 1
ATOM 799 C C . ASN A 1 98 ? 0.321 12.570 -2.001 1.00 91.75 98 ASN A C 1
ATOM 801 O O . ASN A 1 98 ? -0.726 13.029 -2.452 1.00 91.75 98 ASN A O 1
ATOM 805 N N . CYS A 1 99 ? 0.439 12.237 -0.715 1.00 94.25 99 CYS A N 1
ATOM 806 C CA . CYS A 1 99 ? -0.583 12.550 0.284 1.00 94.25 99 CYS A CA 1
ATOM 807 C C . CYS A 1 99 ? -0.404 13.975 0.844 1.00 94.25 99 CYS A C 1
ATOM 809 O O . CYS A 1 99 ? 0.647 14.597 0.641 1.00 94.25 99 CYS A O 1
ATOM 811 N N . PRO A 1 100 ? -1.398 14.507 1.586 1.00 90.88 100 PRO A N 1
ATOM 812 C CA . PRO A 1 100 ? -1.243 15.754 2.327 1.00 90.88 100 PRO A CA 1
ATOM 813 C C . PRO A 1 100 ? 0.045 15.787 3.159 1.00 90.88 100 PRO A C 1
ATOM 815 O O . PRO A 1 100 ? 0.546 14.756 3.622 1.00 90.88 100 PRO A O 1
ATOM 818 N N . PHE A 1 101 ? 0.595 16.993 3.319 1.00 89.94 101 PHE A N 1
ATOM 819 C CA . PHE A 1 101 ? 1.879 17.231 3.989 1.00 89.94 101 PHE A CA 1
ATOM 820 C C . PHE A 1 101 ? 3.066 16.480 3.360 1.00 89.94 101 PHE A C 1
ATOM 822 O O . PHE A 1 101 ? 4.058 16.216 4.032 1.00 89.94 101 PHE A O 1
ATOM 829 N N . GLN A 1 102 ? 2.974 16.161 2.061 1.00 91.62 102 GLN A N 1
ATOM 830 C CA . GLN A 1 102 ? 3.996 15.445 1.289 1.00 91.62 102 GLN A CA 1
ATOM 831 C C . GLN A 1 102 ? 4.313 14.053 1.845 1.00 91.62 102 GLN A C 1
ATOM 833 O O . GLN A 1 102 ? 5.404 13.546 1.615 1.00 91.62 102 GLN A O 1
ATOM 838 N N . SER A 1 103 ? 3.392 13.425 2.577 1.00 93.88 103 SER A N 1
ATOM 839 C CA . SER A 1 103 ? 3.577 12.066 3.096 1.00 93.88 103 SER A CA 1
ATOM 840 C C . SER A 1 103 ? 3.359 11.006 2.007 1.00 93.88 103 SER A C 1
ATOM 842 O O . SER A 1 103 ? 2.646 11.220 1.023 1.00 93.88 103 SER A O 1
ATOM 844 N N . ALA A 1 104 ? 3.985 9.840 2.150 1.00 92.81 104 ALA A N 1
ATOM 845 C CA . ALA A 1 104 ? 3.628 8.663 1.364 1.00 92.81 104 ALA A CA 1
ATOM 846 C C . ALA A 1 104 ? 2.343 8.017 1.909 1.00 92.81 104 ALA A C 1
ATOM 848 O O . ALA A 1 104 ? 2.146 7.997 3.127 1.00 92.81 104 ALA A O 1
ATOM 849 N N . PRO A 1 105 ? 1.481 7.445 1.045 1.00 94.31 105 PRO A N 1
ATOM 850 C CA . PRO A 1 105 ? 0.360 6.643 1.518 1.00 94.31 105 PRO A CA 1
ATOM 851 C C . PRO A 1 105 ? 0.873 5.429 2.293 1.00 94.31 105 PRO A C 1
ATOM 853 O O . PRO A 1 105 ? 1.909 4.849 1.956 1.00 94.31 105 PRO A O 1
ATOM 856 N N . ILE A 1 106 ? 0.118 5.018 3.307 1.00 94.00 106 ILE A N 1
ATOM 857 C CA . ILE A 1 106 ? 0.446 3.854 4.128 1.00 94.00 106 ILE A CA 1
ATOM 858 C C . ILE A 1 106 ? -0.486 2.689 3.813 1.00 94.00 106 ILE A C 1
ATOM 860 O O . ILE A 1 106 ? -1.683 2.870 3.587 1.00 94.00 106 ILE A O 1
ATOM 864 N N . GLY A 1 107 ? 0.080 1.481 3.801 1.00 95.75 107 GLY A N 1
ATOM 865 C CA . GLY A 1 107 ? -0.666 0.249 3.595 1.00 95.75 107 GLY A CA 1
ATOM 866 C C . GLY A 1 107 ? -1.165 -0.352 4.909 1.00 95.75 107 GLY A C 1
ATOM 867 O O . GLY A 1 107 ? -0.419 -0.401 5.891 1.00 95.75 107 GLY A O 1
ATOM 868 N N . LYS A 1 108 ? -2.402 -0.860 4.924 1.00 95.50 108 LYS A N 1
ATOM 869 C CA . LYS A 1 108 ? -2.935 -1.707 6.008 1.00 95.50 108 LYS A CA 1
ATOM 870 C C . LYS A 1 108 ? -3.837 -2.811 5.465 1.00 95.50 108 LYS A C 1
ATOM 872 O O . LYS A 1 108 ? -4.404 -2.681 4.384 1.00 95.50 108 LYS A O 1
ATOM 877 N N . LYS A 1 109 ? -3.972 -3.893 6.238 1.00 96.38 109 LYS A N 1
ATOM 878 C CA . LYS A 1 109 ? -4.970 -4.942 6.001 1.00 96.38 109 LYS A CA 1
ATOM 879 C C . LYS A 1 109 ? -6.271 -4.580 6.717 1.00 96.38 109 LYS A C 1
ATOM 881 O O . LYS A 1 109 ? -6.236 -4.219 7.892 1.00 96.38 109 LYS A O 1
ATOM 886 N N . VAL A 1 110 ? -7.399 -4.711 6.033 1.00 96.88 110 VAL A N 1
ATOM 887 C CA . VAL A 1 110 ? -8.731 -4.538 6.618 1.00 96.88 110 VAL A CA 1
ATOM 888 C C . VAL A 1 110 ? -9.082 -5.786 7.427 1.00 96.88 110 V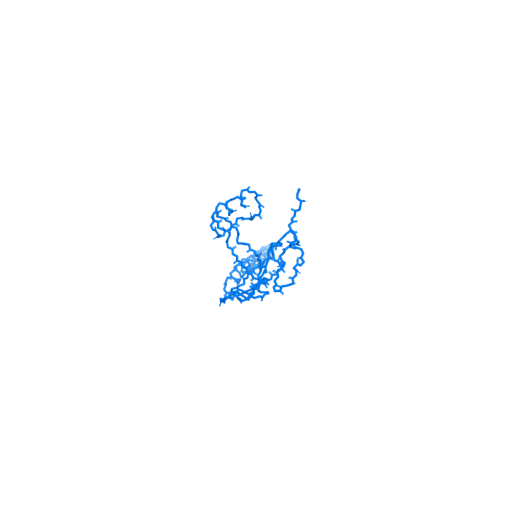AL A C 1
ATOM 890 O O . VAL A 1 110 ? -9.162 -6.888 6.888 1.00 96.88 110 VAL A O 1
ATOM 893 N N . VAL A 1 111 ? -9.274 -5.622 8.736 1.00 96.88 111 VAL A N 1
ATOM 894 C CA . VAL A 1 111 ? -9.569 -6.735 9.665 1.00 96.88 111 VAL A CA 1
ATOM 895 C C . VAL A 1 111 ? -11.028 -6.780 10.120 1.00 96.88 111 VAL A C 1
ATOM 897 O O . VAL A 1 111 ? -11.489 -7.812 10.600 1.00 96.88 111 VAL A O 1
ATOM 900 N N . ALA A 1 112 ? -11.756 -5.680 9.936 1.00 96.88 112 ALA A N 1
ATOM 901 C CA . ALA A 1 112 ? -13.174 -5.539 10.235 1.00 96.88 112 ALA A CA 1
ATOM 902 C C . ALA A 1 112 ? -13.835 -4.668 9.158 1.00 96.88 112 ALA A C 1
ATOM 904 O O . ALA A 1 112 ? -13.191 -3.766 8.620 1.00 96.88 112 ALA A O 1
ATOM 905 N N . ALA A 1 113 ? -15.094 -4.951 8.843 1.00 95.25 113 ALA A N 1
ATOM 906 C CA . ALA A 1 113 ? -15.901 -4.230 7.864 1.00 95.25 113 ALA A CA 1
ATOM 907 C C . ALA A 1 113 ? -17.287 -3.892 8.443 1.00 95.25 113 ALA A C 1
ATOM 909 O O . ALA A 1 113 ? -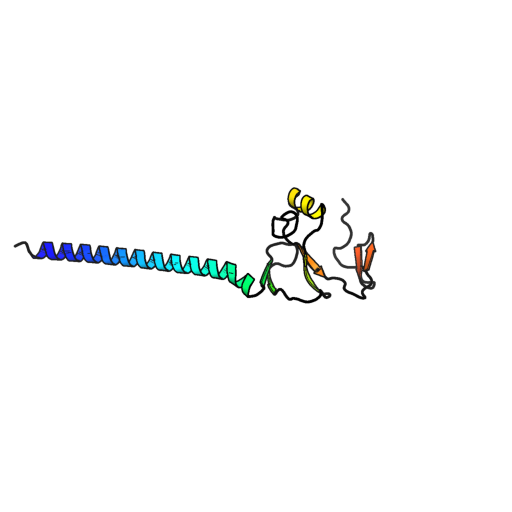17.565 -4.137 9.618 1.00 95.25 113 ALA A O 1
ATOM 910 N N . GLN A 1 114 ? -18.159 -3.299 7.623 1.00 94.25 114 GLN A N 1
ATOM 911 C CA . GLN A 1 114 ? -19.512 -2.936 8.041 1.00 94.25 114 GLN A CA 1
ATOM 912 C C . GLN A 1 114 ? -20.254 -4.146 8.637 1.00 94.25 114 GLN A C 1
ATOM 914 O O . GLN A 1 114 ? -20.325 -5.204 8.018 1.00 94.25 114 GLN A O 1
ATOM 919 N N . GLY A 1 115 ? -20.809 -3.968 9.839 1.00 95.12 115 GLY A N 1
ATOM 920 C CA . GLY A 1 115 ? -21.527 -5.009 10.581 1.00 95.12 115 GLY A CA 1
ATOM 921 C C . GLY A 1 115 ? -20.676 -5.794 11.585 1.00 95.12 115 GLY A C 1
ATOM 922 O O . GLY A 1 115 ? -21.247 -6.455 12.447 1.00 95.12 115 GLY A O 1
ATOM 923 N N . ASP A 1 116 ? -19.344 -5.699 11.534 1.00 97.25 116 ASP A N 1
ATOM 924 C CA . ASP A 1 116 ? -18.486 -6.303 12.557 1.00 97.25 116 ASP A CA 1
ATOM 925 C C . ASP A 1 116 ? -18.473 -5.469 13.849 1.00 97.25 116 ASP A C 1
ATOM 927 O O . ASP A 1 116 ? -18.402 -4.238 13.821 1.00 97.25 116 ASP A O 1
ATOM 931 N N . LEU A 1 117 ? -18.456 -6.148 14.997 1.00 98.06 117 LEU A N 1
ATOM 932 C CA . LEU A 1 117 ? -18.218 -5.528 16.295 1.00 98.06 117 LEU A CA 1
ATOM 933 C C . LEU A 1 117 ? -16.714 -5.489 16.579 1.00 98.06 117 LEU A C 1
ATOM 935 O O . LEU A 1 117 ? -16.069 -6.536 16.671 1.00 98.06 117 LEU A O 1
ATOM 939 N N . VAL A 1 118 ? -16.171 -4.285 16.765 1.00 98.00 118 VAL A N 1
ATOM 940 C CA . VAL A 1 118 ? -14.759 -4.067 17.106 1.00 98.00 118 VAL A CA 1
ATOM 941 C C . VAL A 1 118 ? -14.639 -3.607 18.553 1.00 98.00 118 VAL A C 1
ATOM 943 O O . VAL A 1 118 ? -15.245 -2.611 18.946 1.00 98.00 118 VAL A O 1
ATOM 946 N N . LYS A 1 119 ? -13.809 -4.298 19.336 1.00 98.12 119 LYS A N 1
ATOM 947 C CA . LYS A 1 119 ? -13.448 -3.903 20.701 1.00 98.12 119 LYS A CA 1
ATOM 948 C C . LYS A 1 119 ? -11.943 -3.685 20.791 1.00 98.12 119 LYS A C 1
ATOM 950 O O . LYS A 1 119 ? -11.156 -4.539 20.396 1.00 98.12 119 LYS A O 1
ATOM 955 N N . ILE A 1 120 ? -11.543 -2.541 21.337 1.00 97.19 120 ILE A N 1
ATOM 956 C CA . ILE A 1 120 ? -10.143 -2.201 21.606 1.00 97.19 120 ILE A CA 1
ATOM 957 C C . ILE A 1 120 ? -9.944 -2.222 23.119 1.00 97.19 120 ILE A C 1
ATOM 959 O O . ILE A 1 120 ? -10.730 -1.633 23.861 1.00 97.19 120 ILE A O 1
ATOM 963 N N . SER A 1 121 ? -8.917 -2.923 23.590 1.00 96.38 121 SER A N 1
ATOM 964 C CA . SER A 1 121 ? -8.620 -3.059 25.018 1.00 96.38 121 SER A CA 1
ATOM 965 C C . SER A 1 121 ? -7.118 -3.201 25.273 1.00 96.38 121 SER A C 1
ATOM 967 O O . SER A 1 121 ? -6.316 -3.242 24.340 1.00 96.38 121 SER A O 1
ATOM 969 N N . LYS A 1 122 ? -6.733 -3.330 26.549 1.00 96.25 122 LYS A N 1
ATOM 970 C CA . LYS A 1 122 ? -5.347 -3.619 26.949 1.00 96.25 122 LYS A CA 1
ATOM 971 C C . LYS A 1 122 ? -4.819 -4.955 26.412 1.00 96.25 122 LYS A C 1
ATOM 973 O O . LYS A 1 122 ? -3.610 -5.114 26.300 1.00 96.25 122 LYS A O 1
ATOM 978 N N . ASP A 1 123 ? -5.708 -5.890 26.077 1.00 96.12 123 ASP A N 1
ATOM 979 C CA . ASP A 1 123 ? -5.335 -7.210 25.560 1.00 96.12 123 ASP A CA 1
ATOM 980 C C . ASP A 1 123 ? -5.127 -7.184 24.034 1.00 96.12 123 ASP A C 1
ATOM 982 O O . ASP A 1 123 ? -4.439 -8.044 23.484 1.00 96.12 123 ASP A O 1
ATOM 986 N N . GLY A 1 124 ? -5.653 -6.155 23.357 1.00 97.38 124 GLY A N 1
ATOM 987 C CA . GLY A 1 124 ? -5.527 -5.930 21.920 1.00 97.38 124 GLY A CA 1
ATOM 988 C C . GLY A 1 124 ? -6.846 -5.552 21.247 1.00 97.38 124 GLY A C 1
ATOM 989 O O . GLY A 1 124 ? -7.776 -5.052 21.889 1.00 97.38 124 GLY A O 1
ATOM 990 N N . ILE A 1 125 ? -6.899 -5.781 19.934 1.00 98.00 125 ILE A N 1
ATOM 991 C CA . ILE A 1 125 ? -8.068 -5.561 19.080 1.00 98.00 125 ILE A CA 1
ATOM 992 C C . ILE A 1 125 ? -8.810 -6.887 18.915 1.00 98.00 125 ILE A C 1
ATOM 994 O O . ILE A 1 125 ? -8.232 -7.883 18.482 1.00 98.00 125 ILE A O 1
ATOM 998 N N . GLU A 1 126 ? -10.102 -6.881 19.213 1.00 98.25 126 GLU A N 1
ATOM 999 C CA . GLU A 1 126 ? -11.019 -8.001 19.038 1.00 98.25 126 GLU A CA 1
ATOM 1000 C C . GLU A 1 126 ? -12.058 -7.665 17.962 1.00 98.25 126 GLU A C 1
ATOM 1002 O O . GLU A 1 126 ? -12.592 -6.555 17.933 1.00 98.25 126 GLU A O 1
ATOM 1007 N N . VAL A 1 127 ? -12.344 -8.631 17.086 1.00 98.25 127 VAL A N 1
ATOM 1008 C CA . VAL A 1 127 ? -13.380 -8.535 16.049 1.00 98.25 127 VAL A CA 1
ATOM 1009 C C . VAL A 1 127 ? -14.349 -9.699 16.234 1.00 98.25 127 VAL A C 1
ATOM 1011 O O . VAL A 1 127 ? -13.940 -10.856 16.144 1.00 98.25 127 VAL A O 1
ATOM 1014 N N . ASN A 1 128 ? -15.624 -9.407 16.506 1.00 97.81 128 ASN A N 1
ATOM 1015 C CA . ASN A 1 128 ? -16.680 -10.398 16.766 1.00 97.81 128 ASN A CA 1
ATOM 1016 C C . ASN A 1 128 ? -16.285 -11.458 17.816 1.00 97.81 128 ASN A C 1
ATOM 1018 O O . ASN A 1 128 ? -16.426 -12.657 17.577 1.00 97.81 128 ASN A O 1
ATOM 1022 N N . GLY A 1 129 ? -15.731 -11.042 18.959 1.00 97.62 129 GLY A N 1
ATOM 1023 C CA . GLY A 1 129 ? -15.307 -11.973 20.012 1.00 97.62 129 GLY A CA 1
ATOM 1024 C C . GLY A 1 129 ? -13.935 -12.621 19.792 1.00 97.62 129 GLY A C 1
ATOM 1025 O O . GLY A 1 129 ? -13.449 -13.328 20.671 1.00 97.62 129 GLY A O 1
ATOM 1026 N N . LYS A 1 130 ? -13.283 -12.407 18.637 1.00 97.94 130 LYS A N 1
ATOM 1027 C CA . LYS A 1 130 ? -11.978 -13.001 18.316 1.00 97.94 130 LYS A CA 1
ATOM 1028 C C . LYS A 1 130 ? -10.845 -11.985 18.442 1.00 97.94 130 LYS A C 1
ATOM 1030 O O . LYS A 1 130 ? -10.752 -11.050 17.646 1.00 97.94 130 LYS A O 1
ATOM 1035 N N . LEU A 1 131 ? -9.947 -12.209 19.402 1.00 98.12 131 LEU A N 1
ATOM 1036 C CA . LEU A 1 131 ? -8.736 -11.406 19.581 1.00 98.12 131 LEU A CA 1
ATOM 1037 C C . LEU A 1 131 ? -7.775 -11.590 18.393 1.00 98.12 131 LEU A C 1
ATOM 1039 O O . LEU A 1 131 ? -7.462 -12.714 17.992 1.00 98.12 131 LEU A O 1
ATOM 1043 N N . LEU A 1 132 ? -7.292 -10.481 17.836 1.00 97.38 132 LEU A N 1
ATOM 1044 C CA . LEU A 1 132 ? -6.337 -10.472 16.735 1.00 97.38 132 LEU A CA 1
ATOM 1045 C C . LEU A 1 132 ? -4.897 -10.569 17.250 1.00 97.38 132 LEU A C 1
ATOM 1047 O O . LEU A 1 132 ? -4.482 -9.842 18.156 1.00 97.38 132 LEU A O 1
ATOM 1051 N N . SER A 1 133 ? -4.092 -11.418 16.615 1.00 95.62 133 SER A N 1
ATOM 1052 C CA . SER A 1 133 ? -2.661 -11.542 16.910 1.00 95.62 133 SER A CA 1
ATOM 1053 C C . SER A 1 133 ? -1.913 -10.226 16.680 1.00 95.62 133 SER A C 1
ATOM 1055 O O . SER A 1 133 ? -2.197 -9.523 15.713 1.00 95.62 133 SER A O 1
ATOM 1057 N N . ASN A 1 134 ? -0.892 -9.950 17.497 1.00 93.12 134 ASN A N 1
ATOM 1058 C CA . ASN A 1 134 ? 0.001 -8.788 17.351 1.00 93.12 134 ASN A CA 1
ATOM 1059 C C . ASN A 1 134 ? -0.710 -7.424 17.425 1.00 93.12 134 ASN A C 1
ATOM 1061 O O . ASN A 1 134 ? -0.259 -6.458 16.816 1.00 93.12 134 ASN A O 1
ATOM 1065 N N . THR A 1 135 ? -1.817 -7.339 18.169 1.00 96.00 135 THR A N 1
ATOM 1066 C CA . THR A 1 135 ? -2.571 -6.085 18.357 1.00 96.00 135 THR A CA 1
ATOM 1067 C C . THR A 1 135 ? -2.572 -5.565 19.792 1.00 96.00 135 THR A C 1
ATOM 1069 O O . THR A 1 135 ? -3.144 -4.509 20.056 1.00 96.00 135 THR A O 1
ATOM 1072 N N . ARG A 1 136 ? -1.921 -6.275 20.724 1.00 96.81 136 ARG A N 1
ATOM 1073 C CA . ARG A 1 136 ? -1.737 -5.796 22.096 1.00 96.81 136 ARG A CA 1
ATOM 1074 C C . ARG A 1 136 ? -0.934 -4.485 22.077 1.00 96.81 136 ARG A C 1
ATOM 1076 O O . ARG A 1 136 ? 0.099 -4.452 21.401 1.00 96.81 136 ARG A O 1
ATOM 1083 N N . PRO A 1 137 ? -1.361 -3.431 22.798 1.00 94.69 137 PRO A N 1
ATOM 1084 C CA . PRO A 1 137 ? -0.597 -2.193 22.897 1.00 94.69 137 PRO A CA 1
ATOM 1085 C C . PRO A 1 137 ? 0.845 -2.443 23.349 1.00 94.69 137 PRO A C 1
ATOM 1087 O O . PRO A 1 137 ? 1.098 -3.268 24.231 1.00 94.69 137 PRO A O 1
ATOM 1090 N N . SER A 1 138 ? 1.790 -1.722 22.745 1.00 90.06 138 SER A N 1
ATOM 1091 C CA . SER A 1 138 ? 3.190 -1.763 23.166 1.00 90.06 138 SER A CA 1
ATOM 1092 C C . SER A 1 138 ? 3.325 -1.106 24.537 1.00 90.06 138 SER A C 1
ATOM 1094 O O . SER A 1 138 ? 2.952 0.054 24.703 1.00 90.06 138 SER A O 1
ATOM 1096 N N . THR A 1 139 ? 3.864 -1.836 25.508 1.00 83.50 139 THR A N 1
ATOM 1097 C CA . THR A 1 139 ? 4.269 -1.288 26.804 1.00 83.50 139 THR A CA 1
ATOM 1098 C C . THR A 1 139 ? 5.672 -0.711 26.634 1.00 83.50 139 THR A C 1
ATOM 1100 O O . THR A 1 139 ? 6.632 -1.477 26.546 1.00 83.50 139 THR A O 1
ATOM 1103 N N . TYR A 1 140 ? 5.766 0.609 26.473 1.00 57.22 140 TYR A N 1
ATOM 1104 C CA . TYR A 1 140 ? 7.034 1.341 26.544 1.00 57.22 140 TYR A CA 1
ATOM 1105 C C . TYR A 1 140 ? 7.402 1.630 27.995 1.00 57.22 140 TYR A C 1
ATOM 1107 O O . TYR A 1 140 ? 6.462 1.872 28.787 1.00 57.22 140 TYR A O 1
#

Sequence (140 aa):
MNSGGNMKLKHYRSNQQKRQRHKTAKLLKLLSISVLSIYVFTLLPSVLNLWINISSSIPYGVYKRVDKYPQKDDYILFCLENELAKVSVERRYTTTGNCPFQSAPIGKKVVAAQGDLVKISKDGIEVNGKLLSNTRPSTY